Protein AF-Q0G1U3-F1 (afdb_monomer_lite)

pLDDT: mean 70.36, std 11.13, range [50.59, 88.06]

Secondary structure (DSSP, 8-state):
--GGG--TT-EEEE-S-GGG--HHHHHHHHHTTPEEEEPPP--GGG-HHHHHHHHHHTS---

Sequence (62 aa):
MLVPTLIPGDIVTINDLPALQAESVRSVIERAGATLLYLPPYDLDFNPIEMAFTSFKSLPRA

InterPro domains:
  IPR036397 Ribonuclease H superfamily [G3DSA:3.30.420.10] (5-61)
  IPR038717 Tc1-like transposase, DDE domain [PF13358] (9-57)

Organism: NCBI:txid314231

Structure (mmCIF, N/CA/C/O backbone):
data_AF-Q0G1U3-F1
#
_entry.id   AF-Q0G1U3-F1
#
loop_
_atom_site.group_PDB
_atom_site.id
_atom_site.type_symbol
_atom_site.label_atom_id
_atom_site.label_alt_id
_atom_site.label_comp_id
_atom_site.label_asym_id
_atom_site.label_entity_id
_atom_site.label_seq_id
_atom_site.pdbx_PDB_ins_code
_atom_site.Cartn_x
_atom_site.Cartn_y
_atom_site.Cartn_z
_atom_site.occupancy
_atom_site.B_iso_or_equiv
_atom_site.auth_seq_id
_atom_site.auth_comp_id
_atom_site.auth_asym_id
_atom_site.auth_atom_id
_atom_site.pdbx_PDB_model_num
ATOM 1 N N . MET A 1 1 ? -3.850 -8.547 8.550 1.00 57.34 1 MET A N 1
ATOM 2 C CA . MET A 1 1 ? -4.920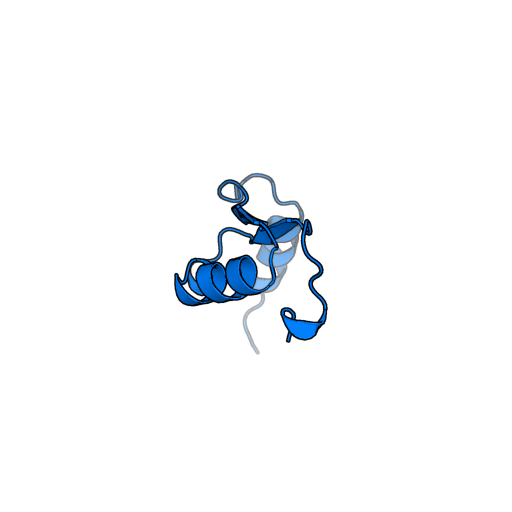 -7.713 7.959 1.00 57.34 1 MET A CA 1
ATOM 3 C C . MET A 1 1 ? -4.547 -6.260 8.246 1.00 57.34 1 MET A C 1
ATOM 5 O O . MET A 1 1 ? -4.401 -5.956 9.418 1.00 57.34 1 MET A O 1
ATOM 9 N N . LEU A 1 2 ? -4.262 -5.427 7.233 1.00 64.56 2 LEU A N 1
ATOM 10 C CA . LEU A 1 2 ? -3.674 -4.078 7.422 1.00 64.56 2 LEU A CA 1
ATOM 11 C C . LEU A 1 2 ? -4.731 -2.983 7.664 1.00 64.56 2 LEU A C 1
ATOM 13 O O . LEU A 1 2 ? -4.516 -2.054 8.425 1.00 64.56 2 LEU A O 1
ATOM 17 N N . VAL A 1 3 ? -5.902 -3.146 7.050 1.00 64.06 3 VAL A N 1
ATOM 18 C CA . VAL A 1 3 ? -7.036 -2.208 7.078 1.00 64.06 3 VAL A CA 1
ATOM 19 C C . VAL A 1 3 ? -7.481 -1.763 8.477 1.00 64.06 3 VAL A C 1
ATOM 21 O O . VAL A 1 3 ? -7.696 -0.570 8.648 1.00 64.06 3 VAL A O 1
ATOM 24 N N . PRO A 1 4 ? -7.629 -2.647 9.487 1.00 71.19 4 PRO A N 1
ATOM 25 C CA . PRO A 1 4 ? -8.133 -2.220 10.793 1.00 71.19 4 PRO A CA 1
ATOM 26 C C . PRO A 1 4 ? -7.131 -1.379 11.600 1.00 71.19 4 PRO A C 1
ATOM 28 O O . PRO A 1 4 ? -7.488 -0.888 12.665 1.00 71.19 4 PRO A O 1
ATOM 31 N N . THR A 1 5 ? -5.897 -1.219 11.116 1.00 77.00 5 THR A N 1
ATOM 32 C CA . THR A 1 5 ? -4.846 -0.424 11.764 1.00 77.00 5 THR A CA 1
ATOM 33 C C . THR A 1 5 ? -4.600 0.922 11.082 1.00 77.00 5 THR A C 1
ATOM 35 O O . THR A 1 5 ? -3.843 1.720 11.625 1.00 77.00 5 THR A O 1
ATOM 38 N N . LEU A 1 6 ? -5.199 1.166 9.911 1.00 79.56 6 LEU A N 1
ATOM 39 C CA . LEU A 1 6 ? -5.020 2.411 9.164 1.00 79.56 6 LEU A CA 1
ATOM 40 C C . LEU A 1 6 ? -5.851 3.532 9.784 1.00 79.56 6 LEU A C 1
ATOM 42 O O . LEU A 1 6 ? -7.033 3.343 10.087 1.00 79.56 6 LEU A O 1
ATOM 46 N N . ILE A 1 7 ? -5.239 4.705 9.919 1.00 80.56 7 ILE A N 1
ATOM 47 C CA . ILE A 1 7 ? -5.929 5.935 10.307 1.00 80.56 7 ILE A CA 1
ATOM 48 C C . ILE A 1 7 ? -6.072 6.879 9.105 1.00 80.56 7 ILE A C 1
ATOM 50 O O . ILE A 1 7 ? -5.241 6.857 8.191 1.00 80.56 7 ILE A O 1
ATOM 54 N N . PRO A 1 8 ? -7.110 7.736 9.085 1.00 85.00 8 PRO A N 1
ATOM 55 C CA . PRO A 1 8 ? -7.240 8.748 8.048 1.00 85.00 8 PRO A CA 1
ATOM 56 C C . PRO A 1 8 ? -5.981 9.619 7.958 1.00 85.00 8 PRO A C 1
ATOM 58 O O . PRO A 1 8 ? -5.535 10.172 8.962 1.00 85.00 8 PRO A O 1
ATOM 61 N N . GLY A 1 9 ? -5.427 9.747 6.752 1.00 82.38 9 GLY A N 1
ATOM 62 C CA . GLY A 1 9 ? -4.175 10.467 6.494 1.00 82.38 9 GLY A CA 1
ATOM 63 C C . GLY A 1 9 ? -2.920 9.593 6.403 1.00 82.38 9 GLY A C 1
ATOM 64 O O . GLY A 1 9 ? -1.878 10.106 5.995 1.00 82.38 9 GLY A O 1
ATOM 65 N N . ASP A 1 10 ? -3.002 8.293 6.705 1.00 84.38 10 ASP A N 1
ATOM 66 C CA . ASP A 1 10 ? -1.881 7.374 6.490 1.00 84.38 10 ASP A CA 1
ATOM 67 C C . ASP A 1 10 ? -1.543 7.225 5.003 1.00 84.38 10 ASP A C 1
ATOM 69 O O . ASP A 1 10 ? -2.419 7.223 4.133 1.00 84.38 10 ASP A O 1
ATOM 73 N N . ILE A 1 11 ? -0.254 7.041 4.716 1.00 83.25 11 ILE A N 1
ATOM 74 C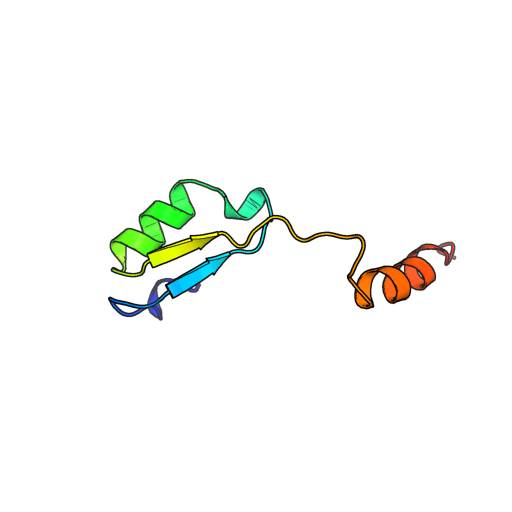 CA . ILE A 1 11 ? 0.242 6.749 3.371 1.00 83.25 11 ILE A CA 1
ATOM 75 C C . ILE A 1 11 ? 0.672 5.286 3.332 1.00 83.25 11 ILE A C 1
ATOM 77 O O . ILE A 1 11 ? 1.644 4.886 3.973 1.00 83.25 11 ILE A O 1
ATOM 81 N N . VAL A 1 12 ? -0.041 4.486 2.545 1.00 81.88 12 VAL A N 1
ATOM 82 C CA . VAL A 1 12 ? 0.308 3.090 2.286 1.00 81.88 12 VAL A CA 1
ATOM 83 C C . VAL A 1 12 ? 1.164 3.038 1.031 1.00 81.88 12 VAL A C 1
ATOM 85 O O . VAL A 1 12 ? 0.720 3.449 -0.037 1.00 81.88 12 VAL A O 1
ATOM 88 N N . THR A 1 13 ? 2.384 2.518 1.148 1.00 79.75 13 THR A N 1
ATOM 89 C CA . THR A 1 13 ? 3.268 2.277 0.002 1.00 79.75 13 THR A CA 1
ATOM 90 C C . THR A 1 13 ? 3.219 0.810 -0.401 1.00 79.75 13 THR A C 1
ATOM 92 O O . THR A 1 13 ? 3.411 -0.081 0.426 1.00 79.75 13 THR A O 1
ATOM 95 N N . ILE A 1 14 ? 2.936 0.552 -1.677 1.00 79.12 14 ILE A N 1
ATOM 96 C CA . ILE A 1 14 ? 2.923 -0.795 -2.256 1.00 79.12 14 ILE A CA 1
ATOM 97 C C . ILE A 1 14 ? 4.113 -0.927 -3.206 1.00 79.12 14 ILE A C 1
ATOM 99 O O . ILE A 1 14 ? 4.369 -0.042 -4.025 1.00 79.12 14 ILE A O 1
ATOM 103 N N . ASN A 1 15 ? 4.857 -2.026 -3.068 1.00 73.75 15 ASN A N 1
ATOM 104 C CA . ASN A 1 15 ? 5.915 -2.385 -4.004 1.00 73.75 15 ASN A CA 1
ATOM 105 C C . ASN A 1 15 ? 5.320 -2.842 -5.342 1.00 73.75 15 ASN A C 1
ATOM 107 O O . ASN A 1 15 ? 4.151 -3.214 -5.409 1.00 73.75 15 ASN A O 1
ATOM 111 N N . ASP A 1 16 ? 6.123 -2.831 -6.405 1.00 68.00 16 ASP A N 1
ATOM 112 C CA . ASP A 1 16 ? 5.693 -3.211 -7.755 1.00 68.00 16 ASP A CA 1
ATOM 113 C C . ASP A 1 16 ? 5.482 -4.733 -7.902 1.00 68.00 16 ASP A C 1
ATOM 115 O O . ASP A 1 16 ? 6.174 -5.439 -8.631 1.00 68.00 16 ASP A O 1
ATOM 119 N N . LEU A 1 17 ? 4.547 -5.273 -7.122 1.00 68.38 17 LEU A N 1
ATOM 120 C CA . LEU A 1 17 ? 4.056 -6.631 -7.242 1.00 68.38 17 LEU A CA 1
ATOM 121 C C . LEU A 1 17 ? 2.693 -6.580 -7.938 1.00 68.38 17 LEU A C 1
ATOM 123 O O . LEU A 1 17 ? 1.749 -6.017 -7.377 1.00 68.38 17 LEU A O 1
ATOM 127 N N . PRO A 1 18 ? 2.531 -7.236 -9.101 1.00 65.94 18 PRO A N 1
ATOM 128 C CA . PRO A 1 18 ? 1.265 -7.263 -9.838 1.00 65.94 18 PRO A CA 1
ATOM 129 C C . PRO A 1 18 ? 0.076 -7.746 -8.993 1.00 65.94 18 PRO A C 1
ATOM 131 O O . PRO A 1 18 ? -1.048 -7.287 -9.163 1.00 65.94 18 PRO A O 1
ATOM 134 N N . ALA A 1 19 ? 0.328 -8.630 -8.021 1.00 65.44 19 ALA A N 1
ATOM 135 C CA . ALA A 1 19 ? -0.683 -9.138 -7.094 1.00 65.44 19 ALA A CA 1
ATOM 136 C C . ALA A 1 19 ? -1.250 -8.068 -6.135 1.00 65.44 19 ALA A C 1
ATOM 138 O O . ALA A 1 19 ? -2.346 -8.245 -5.605 1.00 65.44 19 ALA A O 1
ATOM 139 N N . LEU A 1 20 ? -0.520 -6.972 -5.905 1.00 65.00 20 LEU A N 1
ATOM 140 C CA . LEU A 1 20 ? -0.908 -5.870 -5.018 1.00 65.00 20 LEU A CA 1
ATOM 141 C C . LEU A 1 20 ? -1.463 -4.652 -5.776 1.00 65.00 20 LEU A C 1
ATOM 143 O O . LEU A 1 20 ? -1.971 -3.726 -5.148 1.00 65.00 20 LEU A O 1
ATOM 147 N N . GLN A 1 21 ? -1.439 -4.668 -7.112 1.00 65.50 21 GLN A N 1
ATOM 148 C CA . GLN A 1 21 ? -2.045 -3.632 -7.958 1.00 65.50 21 GLN A CA 1
ATOM 149 C C . GLN A 1 21 ? -3.562 -3.820 -8.162 1.00 65.50 21 GLN A C 1
ATOM 151 O O . GLN A 1 21 ? -4.178 -3.114 -8.957 1.00 65.50 21 GLN A O 1
ATOM 156 N N . ALA A 1 22 ? -4.190 -4.759 -7.448 1.00 71.62 22 ALA A N 1
ATOM 157 C CA . ALA A 1 22 ? -5.618 -5.020 -7.570 1.00 71.62 22 ALA A CA 1
ATOM 158 C C . ALA A 1 22 ? -6.464 -3.820 -7.102 1.00 71.62 22 ALA A C 1
ATOM 160 O O . ALA A 1 22 ? -6.261 -3.265 -6.021 1.00 71.62 22 ALA A O 1
ATOM 161 N N . GLU A 1 23 ? -7.481 -3.474 -7.887 1.00 74.00 23 GLU A N 1
ATOM 162 C CA . GLU A 1 23 ? -8.409 -2.362 -7.631 1.00 74.00 23 GLU A CA 1
ATOM 163 C C . GLU A 1 23 ? -9.154 -2.491 -6.287 1.00 74.00 23 GLU A C 1
ATOM 165 O O . GLU A 1 23 ? -9.486 -1.501 -5.631 1.00 74.00 23 GLU A O 1
ATOM 170 N N . SER A 1 24 ? -9.317 -3.728 -5.807 1.00 80.00 24 SER A N 1
ATOM 171 C CA . SER A 1 24 ? -9.855 -4.032 -4.480 1.00 80.00 24 SER A CA 1
ATOM 172 C C . SER A 1 24 ? -8.987 -3.490 -3.341 1.00 80.00 24 SER A C 1
ATOM 174 O O . SER A 1 24 ? -9.527 -3.016 -2.343 1.00 80.00 24 SER A O 1
ATOM 176 N N . VAL A 1 25 ? -7.659 -3.507 -3.480 1.00 79.00 25 VAL A N 1
ATOM 177 C CA . VAL A 1 25 ? -6.724 -3.011 -2.457 1.00 79.00 25 VAL A CA 1
ATOM 178 C C . VAL A 1 25 ? -6.842 -1.498 -2.330 1.00 79.00 25 VAL A C 1
ATOM 180 O O . VAL A 1 25 ? -6.957 -0.979 -1.220 1.00 79.00 25 VAL A O 1
ATOM 183 N N . ARG A 1 26 ? -6.914 -0.799 -3.467 1.00 81.75 26 ARG A N 1
ATOM 184 C CA . ARG A 1 26 ? -7.128 0.650 -3.503 1.00 81.75 26 ARG A CA 1
ATOM 185 C C . ARG A 1 26 ? -8.437 1.044 -2.830 1.00 81.75 26 ARG A C 1
ATOM 187 O O . ARG A 1 26 ? -8.423 1.873 -1.926 1.00 81.75 26 A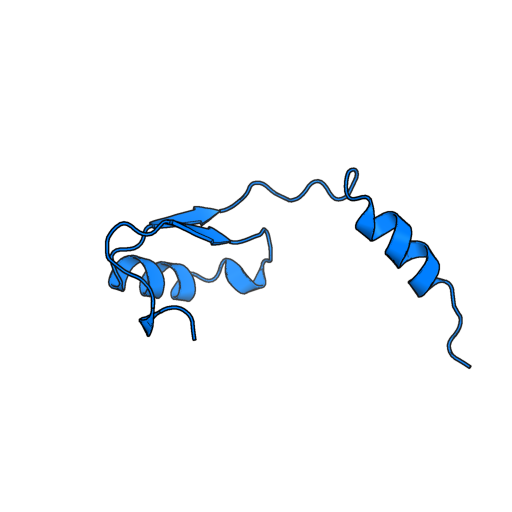RG A O 1
ATOM 194 N N . SER A 1 27 ? -9.541 0.398 -3.209 1.00 83.31 27 SER A N 1
ATOM 195 C CA . SER A 1 27 ? -10.864 0.699 -2.649 1.00 83.31 27 SER A CA 1
ATOM 196 C C . SER A 1 27 ? -10.903 0.524 -1.128 1.00 83.31 27 SER A C 1
ATOM 198 O O . SER A 1 27 ? -11.510 1.318 -0.413 1.00 83.31 27 SER A O 1
ATOM 200 N N . VAL A 1 28 ? -10.226 -0.500 -0.612 1.00 84.81 28 VAL A N 1
ATOM 201 C CA . VAL A 1 28 ? -10.183 -0.782 0.824 1.00 84.81 28 VAL A CA 1
ATOM 202 C C . VAL A 1 28 ? -9.339 0.245 1.592 1.00 84.81 28 VAL A C 1
ATOM 204 O O . VAL A 1 28 ? -9.730 0.636 2.691 1.00 84.81 28 VAL A O 1
ATOM 207 N N . ILE A 1 29 ? -8.224 0.709 1.023 1.00 83.00 29 ILE A N 1
ATOM 208 C CA . ILE A 1 29 ? -7.348 1.726 1.631 1.00 83.00 29 ILE A CA 1
ATOM 209 C C . ILE A 1 29 ? -8.022 3.105 1.614 1.00 83.00 29 ILE A C 1
ATOM 211 O O . ILE A 1 29 ? -8.072 3.776 2.644 1.00 83.00 29 ILE A O 1
ATOM 215 N N . GLU A 1 30 ? -8.628 3.490 0.489 1.00 83.19 30 GLU A N 1
ATOM 216 C CA . GLU A 1 30 ? -9.350 4.764 0.367 1.00 83.19 30 GLU A CA 1
ATOM 217 C C . GLU A 1 30 ? -10.578 4.808 1.293 1.00 83.19 30 GLU A C 1
ATOM 219 O O . GLU A 1 30 ? -10.849 5.834 1.916 1.00 83.19 30 GLU A O 1
ATOM 224 N N . ARG A 1 31 ? -11.282 3.679 1.482 1.00 84.94 31 ARG A N 1
ATOM 225 C CA . ARG A 1 31 ? -12.380 3.572 2.465 1.00 84.94 31 ARG A CA 1
ATOM 226 C C . ARG A 1 31 ? -11.924 3.737 3.914 1.00 84.94 31 ARG A C 1
ATOM 228 O O . ARG A 1 31 ? -12.743 4.123 4.744 1.00 84.94 31 ARG A O 1
ATOM 235 N N . ALA A 1 32 ? -10.662 3.444 4.219 1.00 84.88 32 ALA A N 1
ATOM 236 C CA . ALA A 1 32 ? -10.072 3.703 5.530 1.00 84.88 32 ALA A CA 1
ATOM 237 C C . ALA A 1 32 ? -9.604 5.167 5.694 1.00 84.88 32 ALA A C 1
ATOM 239 O O . ALA A 1 32 ? -9.162 5.548 6.774 1.00 84.88 32 ALA A O 1
ATO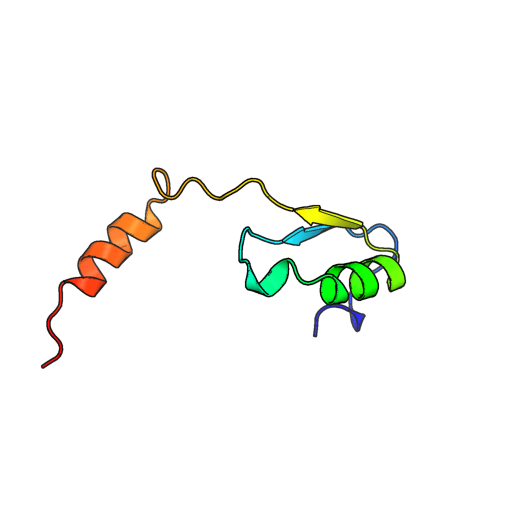M 240 N N . GLY A 1 33 ? -9.712 5.999 4.648 1.00 84.81 33 GLY A N 1
ATOM 241 C CA . GLY A 1 33 ? -9.224 7.381 4.647 1.00 84.81 33 GLY A CA 1
ATOM 242 C C . GLY A 1 33 ? -7.708 7.502 4.462 1.00 84.81 33 GLY A C 1
ATOM 243 O O . GLY A 1 33 ? -7.149 8.571 4.704 1.00 84.81 33 GLY A O 1
ATOM 244 N N . ALA A 1 34 ? -7.044 6.422 4.053 1.00 88.06 34 ALA A N 1
ATOM 245 C CA . ALA A 1 34 ? -5.616 6.392 3.769 1.00 88.06 34 ALA A CA 1
ATOM 246 C C . ALA A 1 34 ? -5.354 6.589 2.266 1.00 88.06 34 ALA A C 1
ATOM 248 O O . ALA A 1 34 ? -6.212 6.328 1.420 1.00 88.06 34 ALA A O 1
ATOM 249 N N . THR A 1 35 ? -4.152 7.050 1.926 1.00 84.50 35 THR A N 1
ATOM 250 C CA . THR A 1 35 ? -3.715 7.264 0.541 1.00 84.50 35 THR A CA 1
ATOM 251 C C . THR A 1 35 ? -2.818 6.119 0.096 1.00 84.50 35 THR A C 1
ATOM 253 O O . THR A 1 35 ? -1.856 5.776 0.781 1.00 84.50 35 T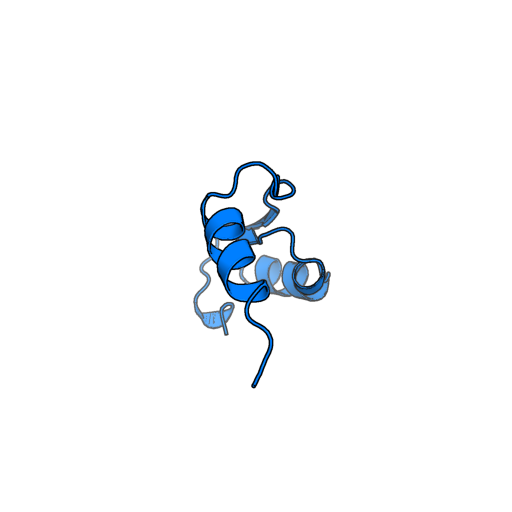HR A O 1
ATOM 256 N N . LEU A 1 36 ? -3.108 5.545 -1.070 1.00 83.50 36 LEU A N 1
ATOM 257 C CA . LEU A 1 36 ? -2.271 4.517 -1.678 1.00 83.50 36 LEU A CA 1
ATOM 258 C C . LEU A 1 36 ? -1.238 5.151 -2.620 1.00 83.50 36 LEU A C 1
ATOM 260 O O . LEU A 1 36 ? -1.605 5.846 -3.567 1.00 83.50 36 LEU A O 1
ATOM 264 N N . LEU A 1 37 ? 0.043 4.872 -2.381 1.00 82.88 37 LEU A N 1
ATOM 265 C CA . LEU A 1 37 ? 1.162 5.287 -3.220 1.00 82.88 37 LEU A CA 1
ATOM 266 C C . LEU A 1 37 ? 1.869 4.055 -3.794 1.00 82.88 37 LEU A C 1
ATOM 268 O O . LEU A 1 37 ? 2.313 3.170 -3.062 1.00 82.88 37 LEU A O 1
ATOM 272 N N . TYR A 1 38 ? 1.977 4.005 -5.117 1.00 76.25 38 TYR A N 1
ATOM 273 C CA . TYR A 1 38 ? 2.746 2.973 -5.801 1.00 76.25 38 TYR A CA 1
ATOM 274 C C . TYR A 1 38 ? 4.199 3.414 -5.873 1.00 76.25 38 TYR A C 1
ATOM 276 O O . TYR A 1 38 ? 4.496 4.523 -6.325 1.00 76.25 38 TYR A O 1
ATOM 284 N N . LEU A 1 39 ? 5.098 2.553 -5.407 1.00 75.31 39 LEU A N 1
ATOM 285 C CA . LEU A 1 39 ? 6.515 2.767 -5.647 1.00 75.31 39 LEU A CA 1
ATOM 286 C C . LEU A 1 39 ? 6.799 2.598 -7.146 1.00 75.31 39 LEU A C 1
ATOM 288 O O . LEU A 1 39 ? 6.137 1.785 -7.799 1.00 75.31 39 LEU A O 1
ATOM 292 N N . PR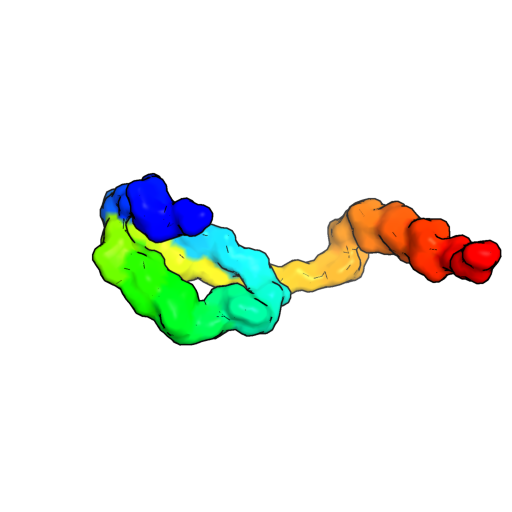O A 1 40 ? 7.762 3.355 -7.702 1.00 69.75 40 PRO A N 1
ATOM 293 C CA . PRO A 1 40 ? 8.237 3.092 -9.050 1.00 69.75 40 PRO A CA 1
ATOM 294 C C . PRO A 1 40 ? 8.706 1.631 -9.159 1.00 69.75 40 PRO A C 1
ATOM 296 O O . PRO A 1 40 ? 9.106 1.050 -8.139 1.00 69.75 40 PRO A O 1
ATOM 299 N N . PRO A 1 41 ? 8.662 1.047 -10.370 1.00 67.06 41 PRO A N 1
ATOM 300 C CA . PRO A 1 41 ? 9.176 -0.290 -10.613 1.00 67.06 41 PRO A CA 1
ATOM 301 C C . PRO A 1 41 ? 10.551 -0.442 -9.982 1.00 67.06 41 PRO A C 1
ATOM 303 O O . PRO A 1 41 ? 11.416 0.421 -10.132 1.00 67.06 41 PRO A O 1
ATOM 306 N N . TYR A 1 42 ? 10.720 -1.510 -9.212 1.00 63.28 42 TYR A N 1
ATOM 307 C CA . TYR A 1 42 ? 11.989 -1.781 -8.562 1.00 63.28 42 TYR A CA 1
ATOM 308 C C . TYR A 1 42 ? 13.001 -2.144 -9.657 1.00 63.28 42 TYR A C 1
ATOM 310 O O . TYR A 1 42 ? 12.850 -3.184 -10.297 1.00 63.28 42 TYR A O 1
ATOM 318 N N . ASP A 1 43 ? 14.006 -1.295 -9.893 1.00 58.00 43 ASP A N 1
ATOM 319 C CA . ASP A 1 43 ? 15.124 -1.617 -10.785 1.00 58.00 43 ASP A CA 1
ATOM 320 C C . ASP A 1 43 ? 15.899 -2.797 -10.184 1.00 58.00 43 ASP A C 1
ATOM 322 O O . ASP A 1 43 ? 16.686 -2.658 -9.242 1.00 58.00 43 ASP A O 1
ATOM 326 N N . LEU A 1 44 ? 15.632 -3.992 -10.713 1.00 56.78 44 LEU A N 1
ATOM 327 C CA . LEU A 1 44 ? 16.235 -5.250 -10.269 1.00 56.78 44 LEU A CA 1
ATOM 328 C C . LEU A 1 44 ? 17.771 -5.224 -10.377 1.00 56.78 44 LEU A C 1
ATOM 330 O O . LEU A 1 44 ? 18.454 -5.944 -9.649 1.00 56.78 44 LEU A O 1
ATOM 334 N N . ASP A 1 45 ? 18.306 -4.367 -11.249 1.00 58.22 45 ASP A N 1
ATOM 335 C CA . ASP A 1 45 ? 19.736 -4.204 -11.511 1.00 58.22 45 ASP A CA 1
ATOM 336 C C . ASP A 1 45 ? 20.536 -3.652 -10.317 1.00 58.22 45 ASP A C 1
ATOM 338 O O . ASP A 1 45 ? 21.754 -3.822 -10.274 1.00 58.22 45 ASP A O 1
ATOM 342 N N . PHE A 1 46 ? 19.890 -3.030 -9.320 1.00 51.88 46 PHE A N 1
ATOM 343 C CA . PHE A 1 46 ? 20.584 -2.401 -8.185 1.00 51.88 46 PHE A CA 1
ATOM 344 C C . PHE A 1 46 ? 20.260 -3.008 -6.813 1.00 51.88 46 PHE A C 1
ATOM 346 O O . PHE A 1 46 ? 20.468 -2.360 -5.785 1.00 51.88 46 PHE A O 1
ATOM 353 N N . ASN A 1 47 ? 19.785 -4.260 -6.760 1.00 50.59 47 ASN A N 1
ATOM 354 C CA . ASN A 1 47 ? 19.527 -4.928 -5.485 1.00 50.59 47 ASN A CA 1
ATOM 355 C C . ASN A 1 47 ? 20.697 -5.825 -5.035 1.00 50.59 47 ASN A C 1
ATOM 357 O O . ASN A 1 47 ? 20.845 -6.940 -5.545 1.00 50.59 47 ASN A O 1
ATOM 361 N N . PRO A 1 48 ? 21.495 -5.435 -4.022 1.00 56.12 48 PRO A N 1
ATOM 362 C CA . PRO A 1 48 ? 22.549 -6.294 -3.475 1.00 56.12 48 PRO A CA 1
ATOM 363 C C . PRO A 1 48 ? 22.020 -7.618 -2.884 1.00 56.12 48 PRO A C 1
ATOM 365 O O . PRO A 1 48 ? 22.794 -8.557 -2.700 1.00 56.12 48 PRO A O 1
ATOM 368 N N . ILE A 1 49 ? 20.709 -7.732 -2.634 1.00 62.31 49 ILE A N 1
ATOM 369 C CA . ILE A 1 49 ? 20.053 -8.975 -2.201 1.00 62.31 49 ILE A CA 1
ATOM 370 C C . ILE A 1 49 ? 19.856 -9.983 -3.349 1.00 62.31 49 ILE A C 1
ATOM 372 O O . ILE A 1 49 ? 19.979 -11.184 -3.117 1.00 62.31 49 ILE A O 1
ATOM 376 N N . GLU A 1 50 ? 19.623 -9.541 -4.589 1.00 58.34 50 GLU A N 1
ATOM 377 C CA . GLU A 1 50 ? 19.431 -10.446 -5.741 1.00 58.34 50 GLU A CA 1
ATOM 378 C C . GLU A 1 50 ? 20.742 -11.145 -6.134 1.00 58.34 50 GLU A C 1
ATOM 380 O O . GLU A 1 50 ? 20.756 -12.349 -6.407 1.00 58.34 50 GLU A O 1
ATOM 385 N N . MET A 1 51 ? 21.881 -10.443 -6.058 1.00 59.16 51 MET A N 1
ATOM 386 C CA . MET A 1 51 ? 23.203 -11.071 -6.223 1.00 59.16 51 MET A CA 1
ATOM 387 C C . MET A 1 51 ? 23.464 -12.139 -5.148 1.00 59.16 51 MET A C 1
ATOM 389 O O . MET A 1 51 ? 23.992 -13.215 -5.446 1.00 59.16 51 MET A O 1
ATOM 393 N N . ALA A 1 52 ? 23.044 -11.878 -3.906 1.00 60.47 52 ALA A N 1
ATOM 394 C CA . ALA A 1 52 ? 23.165 -12.840 -2.814 1.00 60.47 52 ALA A CA 1
ATOM 395 C C . ALA A 1 52 ? 22.264 -14.076 -3.024 1.00 60.47 52 ALA A C 1
ATOM 397 O O . ALA A 1 52 ? 22.702 -15.202 -2.786 1.00 60.47 52 ALA A O 1
ATOM 398 N N . PHE A 1 53 ? 21.041 -13.901 -3.539 1.00 56.22 53 PHE A N 1
ATOM 399 C CA . PHE A 1 53 ? 20.115 -15.007 -3.826 1.00 56.22 53 PHE A CA 1
ATOM 400 C C . PHE A 1 53 ? 20.410 -15.765 -5.129 1.00 56.22 53 PHE A C 1
ATOM 402 O O . PHE A 1 53 ? 20.062 -16.944 -5.233 1.00 56.22 53 PHE A O 1
ATOM 409 N N . THR A 1 54 ? 21.102 -15.156 -6.097 1.00 56.88 54 THR A N 1
ATOM 410 C CA . THR A 1 54 ? 21.576 -15.852 -7.309 1.00 56.88 54 THR A CA 1
ATOM 411 C C . THR A 1 54 ? 22.513 -17.004 -6.944 1.00 56.88 54 THR A C 1
ATOM 413 O O . THR A 1 54 ? 22.377 -18.108 -7.473 1.00 56.88 54 THR A O 1
ATOM 416 N N . SER A 1 55 ? 23.385 -16.792 -5.954 1.00 57.72 55 SER A N 1
ATOM 417 C CA . SER A 1 55 ? 24.271 -17.840 -5.426 1.00 57.72 55 SER A CA 1
ATOM 418 C C . SER A 1 55 ? 23.509 -18.958 -4.700 1.00 57.72 55 SER A C 1
ATOM 420 O O . SER A 1 55 ? 24.011 -20.069 -4.577 1.00 57.72 55 SER A O 1
ATOM 422 N N . PHE A 1 56 ? 22.286 -18.690 -4.232 1.00 57.22 56 PHE A N 1
ATOM 423 C CA . PHE A 1 56 ? 21.445 -19.675 -3.548 1.00 57.22 56 PHE A CA 1
ATOM 424 C C . PHE A 1 56 ? 20.629 -20.538 -4.528 1.00 57.22 56 PHE A C 1
ATOM 426 O O . PHE A 1 56 ? 20.301 -21.684 -4.227 1.00 57.22 56 PHE A O 1
ATOM 433 N N . LYS A 1 57 ? 20.322 -20.016 -5.724 1.00 58.22 57 LYS A N 1
ATOM 434 C CA . LYS A 1 57 ? 19.600 -20.743 -6.787 1.00 58.22 57 LYS A CA 1
ATOM 435 C C . LYS A 1 57 ? 20.478 -21.692 -7.609 1.00 58.22 57 LYS A C 1
ATOM 437 O O . LYS A 1 57 ? 19.932 -22.538 -8.311 1.00 58.22 57 LYS A O 1
ATOM 442 N N . SER A 1 58 ? 21.803 -21.564 -7.543 1.00 59.78 58 SER A N 1
ATOM 443 C CA . SER A 1 58 ? 22.747 -22.424 -8.271 1.00 59.78 58 SER A CA 1
ATOM 444 C C . SER A 1 58 ? 23.080 -23.735 -7.551 1.00 59.78 58 SER A C 1
ATOM 446 O O . SER A 1 58 ? 23.793 -24.565 -8.111 1.00 59.78 58 SER A O 1
ATOM 448 N N . LEU A 1 59 ? 22.554 -23.957 -6.342 1.00 57.88 59 LEU A N 1
ATOM 449 C CA . LEU A 1 59 ? 22.655 -25.243 -5.656 1.00 57.88 59 LEU A CA 1
ATOM 450 C C . LEU A 1 59 ? 21.672 -26.242 -6.295 1.00 57.88 59 LEU A C 1
ATOM 452 O O . LEU A 1 59 ? 20.456 -26.053 -6.179 1.00 57.88 59 LEU A O 1
ATOM 456 N N . PRO A 1 60 ? 22.147 -27.310 -6.966 1.00 61.62 60 PRO A N 1
ATOM 457 C CA . PRO A 1 60 ? 21.267 -28.396 -7.366 1.00 61.62 60 PRO A CA 1
ATOM 458 C C . PRO A 1 60 ? 20.678 -29.035 -6.106 1.00 61.62 60 PRO A C 1
ATOM 460 O O . PRO A 1 60 ? 21.386 -29.311 -5.137 1.00 61.62 60 PRO A O 1
ATOM 463 N N . ARG A 1 61 ? 19.362 -29.248 -6.116 1.00 65.62 61 ARG A N 1
ATOM 464 C CA . ARG A 1 61 ? 18.680 -30.026 -5.080 1.00 65.62 61 ARG A CA 1
ATOM 465 C C . ARG A 1 61 ? 19.252 -31.449 -5.124 1.00 65.62 61 ARG A C 1
ATOM 467 O O . ARG A 1 61 ? 19.196 -32.067 -6.185 1.00 65.62 61 ARG A O 1
ATOM 474 N N . ALA A 1 62 ? 19.830 -31.909 -4.015 1.00 51.06 62 ALA A N 1
ATOM 475 C CA . ALA A 1 62 ? 20.111 -33.326 -3.790 1.00 51.06 62 ALA A CA 1
ATOM 476 C C . ALA A 1 62 ? 18.818 -34.069 -3.434 1.00 51.06 62 ALA A C 1
ATOM 478 O O . ALA A 1 62 ? 17.934 -33.428 -2.814 1.00 51.06 62 ALA A O 1
#

Radius of gyration: 16.7 Å; chains: 1; bounding box: 37×44×23 Å

Foldseek 3Di:
DCLVVDAAAAEDEDEPDPVCPDPVNCVSQVVRNYHYDYDPHDPPVPDPVVVVCVVVVPDDDD